Protein AF-A0A259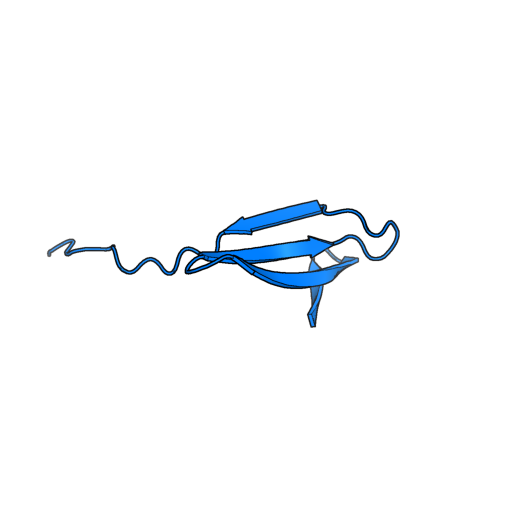RL30-F1 (afdb_monomer)

Structure (mmCIF, N/CA/C/O backbone):
data_AF-A0A259RL30-F1
#
_entry.id   AF-A0A259RL30-F1
#
loop_
_atom_site.group_PDB
_atom_site.id
_atom_site.type_symbol
_atom_site.label_atom_id
_atom_site.label_alt_id
_atom_site.label_comp_id
_atom_site.label_asym_id
_atom_site.label_entity_id
_atom_site.label_seq_id
_atom_site.pdbx_PDB_ins_code
_atom_site.Cartn_x
_atom_site.Cartn_y
_atom_site.Cartn_z
_atom_site.occupancy
_atom_site.B_iso_or_equiv
_atom_site.auth_seq_id
_atom_site.auth_comp_id
_atom_site.auth_asym_id
_atom_site.auth_atom_id
_atom_site.pdbx_PDB_model_num
ATOM 1 N N . GLU A 1 1 ? -6.538 -2.228 -7.151 1.00 70.00 1 GLU A N 1
ATOM 2 C CA . GLU A 1 1 ? -6.574 -2.610 -8.591 1.00 70.00 1 GLU A CA 1
ATOM 3 C C . GLU A 1 1 ? -5.143 -2.709 -9.143 1.00 70.00 1 GLU A C 1
ATOM 5 O O . GLU A 1 1 ? -4.215 -2.688 -8.342 1.00 70.00 1 GLU A O 1
ATOM 10 N N . VAL A 1 2 ? -4.922 -2.891 -10.456 1.00 72.81 2 VAL A N 1
ATOM 11 C CA . VAL A 1 2 ? -3.563 -2.810 -11.043 1.00 72.81 2 VAL A CA 1
ATOM 12 C C . VAL A 1 2 ? -3.364 -1.425 -11.642 1.00 72.81 2 VAL A C 1
ATOM 14 O O . VAL A 1 2 ? -4.027 -1.081 -12.618 1.00 72.81 2 VAL A O 1
ATOM 17 N N . GLU A 1 3 ? -2.421 -0.664 -11.095 1.00 73.19 3 GLU A N 1
ATOM 18 C CA . GLU A 1 3 ? -2.052 0.661 -11.594 1.00 73.19 3 GLU A CA 1
ATOM 19 C C . GLU A 1 3 ? -0.659 0.643 -12.235 1.00 73.19 3 GLU A C 1
ATOM 21 O O . GLU A 1 3 ? 0.183 -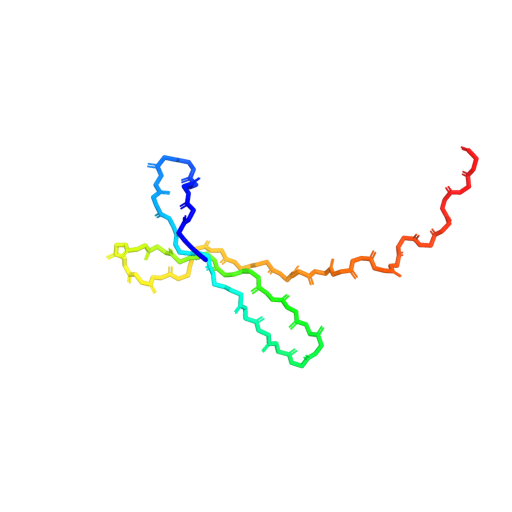0.197 -11.920 1.00 73.19 3 GLU A O 1
ATOM 26 N N . GLN A 1 4 ? -0.390 1.575 -13.153 1.00 68.62 4 GLN A N 1
ATOM 27 C CA . GLN A 1 4 ? 0.950 1.765 -13.713 1.00 68.62 4 GLN A CA 1
ATOM 28 C C . GLN A 1 4 ? 1.642 2.928 -13.004 1.00 68.62 4 GLN A C 1
ATOM 30 O O . GLN A 1 4 ? 1.257 4.082 -13.177 1.00 68.62 4 GLN A O 1
ATOM 35 N N . HIS A 1 5 ? 2.695 2.640 -12.242 1.00 64.81 5 HIS A N 1
ATOM 36 C CA . HIS A 1 5 ? 3.505 3.651 -11.566 1.00 64.81 5 HIS A CA 1
ATOM 37 C C . HIS A 1 5 ? 4.909 3.671 -12.182 1.00 64.81 5 HIS A C 1
ATOM 39 O O . HIS A 1 5 ? 5.593 2.649 -12.224 1.00 64.81 5 HIS A O 1
ATOM 45 N N . ALA A 1 6 ? 5.330 4.821 -12.722 1.00 66.69 6 ALA A N 1
ATOM 46 C CA . ALA A 1 6 ? 6.631 5.002 -13.386 1.00 66.69 6 ALA A CA 1
ATOM 47 C C . ALA A 1 6 ? 6.964 3.946 -14.475 1.00 66.69 6 ALA A C 1
ATOM 49 O O . ALA A 1 6 ? 8.112 3.526 -14.621 1.00 66.69 6 ALA A O 1
ATOM 50 N N . GLY A 1 7 ? 5.959 3.499 -15.241 1.00 72.06 7 GLY A N 1
ATOM 51 C CA . GLY A 1 7 ? 6.128 2.510 -16.316 1.00 72.06 7 GLY A CA 1
AT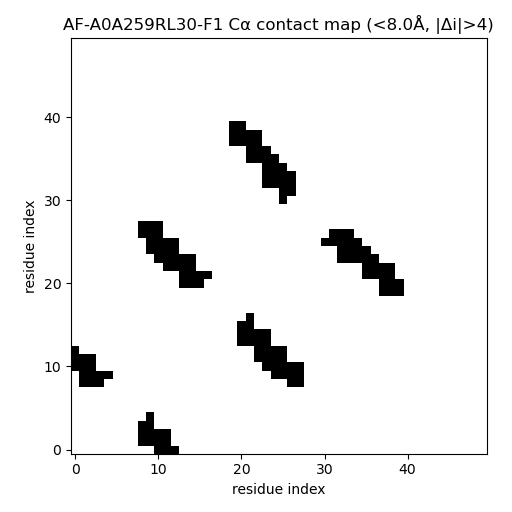OM 52 C C . GLY A 1 7 ? 6.195 1.051 -15.850 1.00 72.06 7 GLY A C 1
ATOM 53 O O . GLY A 1 7 ? 6.524 0.174 -16.648 1.00 72.06 7 GLY A O 1
ATOM 54 N N . LYS A 1 8 ? 5.886 0.775 -14.576 1.00 73.00 8 LYS A N 1
ATOM 55 C CA . LYS A 1 8 ? 5.772 -0.578 -14.022 1.00 73.00 8 LYS A CA 1
ATOM 56 C C . LYS A 1 8 ? 4.369 -0.815 -13.480 1.00 73.00 8 LYS A C 1
ATOM 58 O O . LYS A 1 8 ? 3.792 0.071 -12.854 1.00 73.00 8 LYS A O 1
ATOM 63 N N . ALA A 1 9 ? 3.831 -2.009 -13.717 1.00 80.81 9 ALA A N 1
ATOM 64 C CA . ALA A 1 9 ? 2.604 -2.436 -13.060 1.00 80.81 9 ALA A CA 1
ATOM 65 C C . ALA A 1 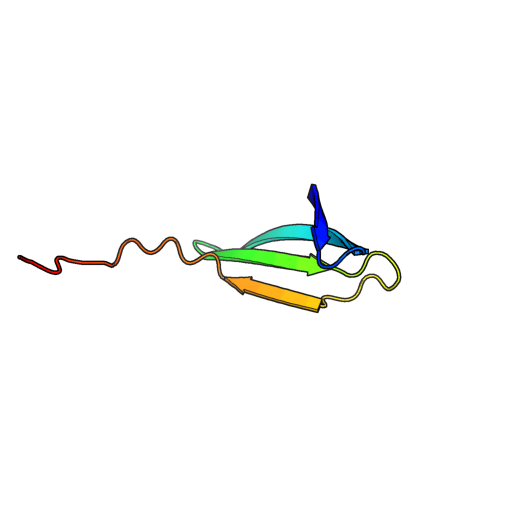9 ? 2.864 -2.555 -11.553 1.00 80.81 9 ALA A C 1
ATOM 67 O O . ALA A 1 9 ? 3.898 -3.080 -11.143 1.00 80.81 9 ALA A O 1
ATOM 68 N N . VAL A 1 10 ? 1.947 -2.054 -10.742 1.00 86.25 10 VAL A N 1
ATOM 69 C CA . VAL A 1 10 ? 1.937 -2.205 -9.288 1.00 86.25 10 VAL A CA 1
ATOM 70 C C . VAL A 1 10 ? 0.540 -2.629 -8.872 1.00 86.25 10 VAL A C 1
ATOM 72 O O . VAL A 1 10 ? -0.452 -2.210 -9.473 1.00 86.25 10 VAL A O 1
ATOM 75 N N . TYR A 1 11 ? 0.457 -3.487 -7.862 1.00 86.62 11 TYR A N 1
ATOM 76 C CA . TYR A 1 11 ? -0.825 -3.746 -7.225 1.00 86.62 11 TYR A CA 1
ATOM 77 C C . TYR A 1 11 ? -1.070 -2.656 -6.204 1.00 86.62 11 TYR A C 1
ATOM 79 O O . TYR A 1 11 ? -0.219 -2.424 -5.347 1.00 86.62 11 TYR A O 1
ATOM 87 N N . ASP A 1 12 ? -2.225 -2.022 -6.311 1.00 86.62 12 ASP A N 1
ATOM 88 C CA . ASP A 1 12 ? -2.732 -1.135 -5.284 1.00 86.62 12 ASP A CA 1
ATOM 89 C C . ASP A 1 12 ? -3.768 -1.899 -4.450 1.00 86.62 12 ASP A C 1
ATOM 91 O O . ASP A 1 12 ? -4.716 -2.490 -4.997 1.00 86.62 12 ASP A O 1
ATOM 95 N N . VAL A 1 13 ? -3.506 -1.986 -3.147 1.00 89.50 13 VAL A N 1
ATOM 96 C CA . VAL A 1 13 ? -4.299 -2.733 -2.173 1.00 89.50 13 VAL A CA 1
ATOM 97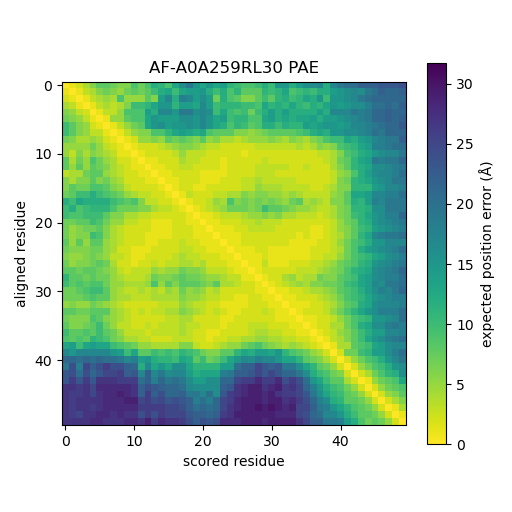 C C . VAL A 1 13 ? -4.725 -1.789 -1.061 1.00 89.50 13 VAL A C 1
ATOM 99 O O . VAL A 1 13 ? -3.891 -1.331 -0.283 1.00 89.50 13 VAL A O 1
ATOM 102 N N . GLU A 1 14 ? -6.032 -1.588 -0.945 1.00 90.94 14 GLU A N 1
ATOM 103 C CA . GLU A 1 14 ? -6.646 -0.855 0.156 1.00 90.94 14 GLU A CA 1
ATOM 104 C C . GLU A 1 14 ? -6.750 -1.761 1.394 1.00 90.94 14 GLU A C 1
ATOM 106 O O . GLU A 1 14 ? -7.336 -2.851 1.358 1.00 90.94 14 GLU A O 1
ATOM 111 N N . VAL A 1 15 ? -6.154 -1.329 2.503 1.00 90.88 15 VAL A N 1
ATOM 112 C CA . VAL A 1 15 ? -6.169 -2.038 3.784 1.00 90.88 15 VAL A CA 1
ATOM 113 C C . VAL A 1 15 ? -6.903 -1.198 4.817 1.00 90.88 15 VAL A C 1
ATOM 115 O O . VAL A 1 15 ? -6.451 -0.124 5.198 1.00 90.88 15 VAL A O 1
ATOM 118 N N . VAL A 1 16 ? -8.009 -1.726 5.340 1.00 89.50 16 VAL A N 1
ATOM 119 C CA . VAL A 1 16 ? -8.798 -1.061 6.383 1.00 89.50 16 VAL A CA 1
ATOM 120 C C . VAL A 1 16 ? -8.432 -1.614 7.758 1.00 89.50 16 VAL A C 1
ATOM 122 O O . VAL A 1 16 ? -8.525 -2.820 8.010 1.00 89.50 16 VAL A O 1
ATOM 125 N N . LYS A 1 17 ? -8.048 -0.727 8.680 1.00 85.56 17 LYS A N 1
ATOM 126 C CA . LYS A 1 17 ? -7.760 -1.054 10.080 1.00 85.56 17 LYS A CA 1
ATOM 127 C C . LYS A 1 17 ? -8.561 -0.146 11.011 1.00 85.56 17 LYS A C 1
ATOM 129 O O . LYS A 1 17 ? -8.155 0.966 11.343 1.00 85.56 17 LYS A O 1
ATOM 134 N N . GLY A 1 18 ? -9.692 -0.654 11.494 1.00 87.62 18 GLY A N 1
ATOM 135 C CA . GLY A 1 18 ? -10.606 0.137 12.318 1.00 87.62 18 GLY A CA 1
ATOM 136 C C . GLY A 1 18 ? -11.223 1.266 11.492 1.00 87.62 18 GLY A C 1
ATOM 137 O O . GLY A 1 18 ? -11.940 0.983 10.542 1.00 87.62 18 GLY A O 1
ATOM 138 N N . ALA A 1 19 ? -10.938 2.517 11.860 1.00 85.31 19 ALA A N 1
ATOM 139 C CA . ALA A 1 19 ? -11.380 3.710 11.129 1.00 85.31 19 ALA A CA 1
ATOM 140 C C . ALA A 1 19 ? -10.329 4.256 10.142 1.00 85.31 19 ALA A C 1
ATOM 142 O O . ALA A 1 19 ? -10.575 5.266 9.495 1.00 85.31 19 ALA A O 1
ATOM 143 N N . GLN A 1 20 ? -9.153 3.629 10.063 1.00 85.44 20 GLN A N 1
ATOM 144 C CA . G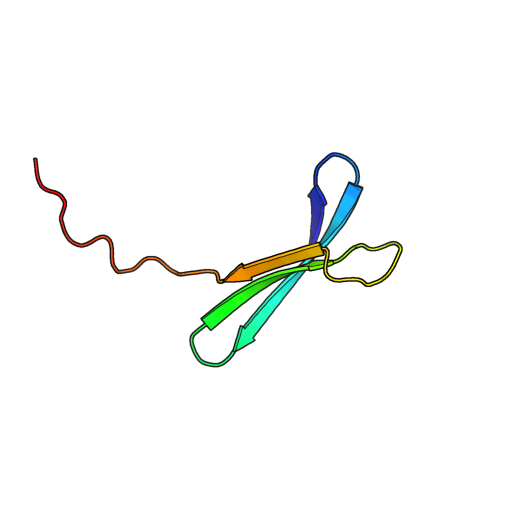LN A 1 20 ? -8.063 4.058 9.190 1.00 85.44 20 GLN A CA 1
ATOM 145 C C . GLN A 1 20 ? -8.057 3.223 7.911 1.00 85.44 20 GLN A C 1
ATOM 147 O O . GLN A 1 20 ? -8.235 2.001 7.974 1.00 85.44 20 GLN A O 1
ATOM 152 N N . VAL A 1 21 ? -7.809 3.870 6.779 1.00 89.88 21 VAL A N 1
ATOM 153 C CA . VAL A 1 21 ? -7.631 3.234 5.471 1.00 89.88 21 VAL A CA 1
ATOM 154 C C . VAL A 1 21 ? -6.186 3.459 5.034 1.00 89.88 21 VAL A C 1
ATOM 156 O O . VAL A 1 21 ? -5.600 4.494 5.335 1.00 89.88 21 VAL A O 1
ATOM 159 N N . PHE A 1 22 ? -5.574 2.462 4.404 1.00 90.06 22 PHE A N 1
ATOM 160 C CA . PHE A 1 22 ? -4.199 2.530 3.924 1.00 90.06 22 PHE A CA 1
ATOM 161 C C . PHE A 1 22 ? -4.120 2.038 2.488 1.00 90.06 22 PHE A C 1
ATOM 163 O O . PHE A 1 22 ? -4.502 0.901 2.213 1.00 90.06 22 PHE A O 1
ATOM 170 N N . ASP A 1 23 ? -3.506 2.831 1.625 1.00 90.00 23 ASP A N 1
ATOM 171 C CA . ASP A 1 23 ? -3.110 2.404 0.292 1.00 90.00 23 ASP A CA 1
ATOM 172 C C . ASP A 1 23 ? -1.751 1.722 0.370 1.00 90.00 23 ASP A C 1
ATOM 174 O O . ASP A 1 23 ? -0.756 2.301 0.828 1.00 90.00 23 ASP A O 1
ATOM 178 N N . VAL A 1 24 ? -1.689 0.471 -0.072 1.00 91.69 24 VAL A N 1
ATOM 179 C CA . VAL A 1 24 ? -0.466 -0.329 -0.082 1.00 91.69 24 VAL A CA 1
ATOM 180 C C . VAL A 1 24 ? -0.112 -0.680 -1.516 1.00 91.69 24 VAL A C 1
ATOM 182 O O . VAL A 1 24 ? -0.824 -1.425 -2.188 1.00 91.69 24 VAL A O 1
ATOM 185 N N . LYS A 1 25 ? 1.049 -0.201 -1.969 1.00 90.38 25 LYS A N 1
ATOM 186 C CA . LYS A 1 25 ? 1.586 -0.529 -3.291 1.00 90.38 25 LYS A CA 1
ATOM 187 C C . LYS A 1 25 ? 2.517 -1.727 -3.188 1.00 90.38 25 LYS A C 1
ATOM 189 O O . LYS A 1 25 ? 3.480 -1.713 -2.413 1.00 90.38 25 LYS A O 1
ATOM 194 N N . ILE A 1 26 ? 2.257 -2.750 -3.995 1.00 90.44 26 ILE A N 1
ATOM 195 C CA . ILE A 1 26 ? 2.996 -4.015 -3.994 1.00 90.44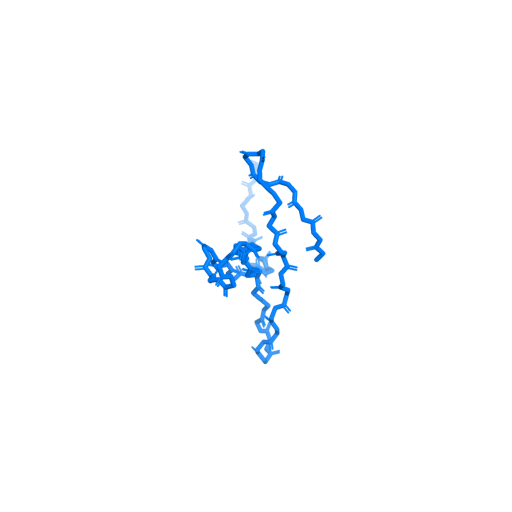 26 ILE A CA 1
ATOM 196 C C . ILE A 1 26 ? 3.652 -4.238 -5.359 1.00 90.44 26 ILE A C 1
ATOM 198 O O . ILE A 1 26 ? 3.019 -4.099 -6.409 1.00 90.44 26 ILE A O 1
ATOM 202 N N . SER A 1 27 ? 4.931 -4.620 -5.331 1.00 88.81 27 SER A N 1
ATOM 203 C CA . SER A 1 27 ? 5.677 -5.046 -6.515 1.00 88.81 27 SER A CA 1
ATOM 204 C C . SER A 1 27 ? 5.111 -6.368 -7.044 1.00 88.81 27 SER A C 1
ATOM 206 O O . SER A 1 27 ? 5.130 -7.361 -6.310 1.00 88.81 27 SER A O 1
ATOM 208 N N . PRO A 1 28 ? 4.649 -6.437 -8.304 1.00 85.44 28 PRO A N 1
ATOM 209 C CA . PRO A 1 28 ? 4.082 -7.665 -8.848 1.00 85.44 28 PRO A CA 1
ATOM 210 C C . PRO A 1 28 ? 5.134 -8.758 -9.047 1.00 85.44 28 PRO A C 1
ATOM 212 O O . PRO A 1 28 ? 4.797 -9.936 -9.008 1.00 85.44 28 PRO A O 1
ATOM 215 N N . ASP A 1 29 ? 6.401 -8.376 -9.226 1.00 87.50 29 ASP A N 1
ATOM 216 C CA . ASP A 1 29 ? 7.498 -9.307 -9.497 1.00 87.50 29 ASP A CA 1
ATOM 217 C C . ASP A 1 29 ? 7.946 -10.059 -8.237 1.00 87.50 29 ASP A C 1
ATOM 219 O O . ASP A 1 29 ? 8.398 -11.200 -8.308 1.00 87.50 29 ASP A O 1
ATOM 223 N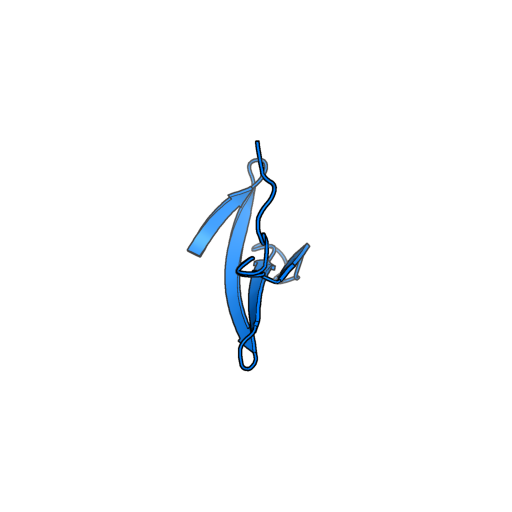 N . GLN A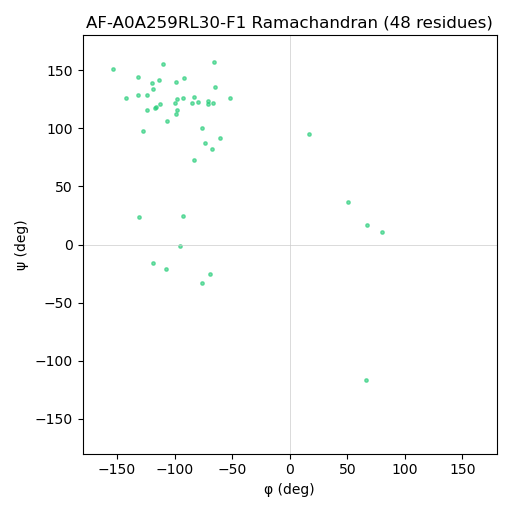 1 30 ? 7.863 -9.403 -7.075 1.00 87.25 30 GLN A N 1
ATOM 224 C CA . GLN A 1 30 ? 8.429 -9.905 -5.817 1.00 87.25 30 GLN A CA 1
ATOM 225 C C . GLN A 1 30 ? 7.381 -10.142 -4.724 1.00 87.25 30 GLN A C 1
ATOM 227 O O . GLN A 1 30 ? 7.688 -10.799 -3.731 1.00 87.25 30 GLN A O 1
ATOM 232 N N . GLY A 1 31 ? 6.170 -9.594 -4.866 1.00 87.31 31 GLY A N 1
ATOM 233 C CA . GLY A 1 31 ? 5.148 -9.605 -3.815 1.00 87.31 31 GLY A CA 1
ATOM 234 C C . GLY A 1 31 ? 5.513 -8.752 -2.594 1.00 87.31 31 GLY A C 1
ATOM 235 O O . GLY A 1 31 ? 4.945 -8.934 -1.521 1.00 87.31 31 GLY A O 1
ATOM 236 N N . THR A 1 32 ? 6.482 -7.844 -2.727 1.00 90.81 32 THR A N 1
ATOM 237 C CA . THR A 1 32 ? 6.966 -6.984 -1.643 1.00 90.81 32 THR A CA 1
ATOM 238 C C . THR A 1 32 ? 6.219 -5.655 -1.616 1.00 90.81 32 THR A C 1
ATOM 240 O O . THR A 1 32 ? 5.905 -5.084 -2.661 1.00 90.81 32 THR A O 1
ATOM 243 N N . VAL A 1 33 ? 5.958 -5.138 -0.413 1.00 90.50 33 VAL A N 1
ATOM 244 C CA . VAL A 1 33 ? 5.412 -3.788 -0.232 1.00 90.50 33 VAL A CA 1
ATOM 245 C C . VAL A 1 33 ? 6.494 -2.770 -0.580 1.00 90.50 33 VAL A C 1
ATOM 247 O O . VAL A 1 33 ? 7.580 -2.798 -0.001 1.00 90.50 33 VAL A O 1
ATOM 250 N N . ILE A 1 34 ? 6.195 -1.881 -1.525 1.00 90.44 34 ILE A N 1
ATOM 251 C CA . ILE A 1 34 ? 7.108 -0.820 -1.976 1.00 90.44 34 ILE A CA 1
ATOM 252 C C . ILE A 1 34 ? 6.679 0.569 -1.496 1.00 90.44 34 ILE A C 1
ATOM 254 O O . ILE A 1 34 ? 7.516 1.465 -1.424 1.00 90.44 34 ILE A O 1
ATOM 258 N N . ALA A 1 35 ? 5.405 0.745 -1.133 1.00 89.06 35 ALA A N 1
ATOM 259 C CA . ALA A 1 35 ? 4.901 1.937 -0.461 1.00 89.06 35 ALA A CA 1
ATOM 260 C C . ALA A 1 35 ? 3.662 1.599 0.376 1.00 89.06 35 ALA A C 1
ATOM 262 O O . ALA A 1 35 ? 2.905 0.690 0.032 1.00 89.06 35 ALA A O 1
ATOM 263 N N . SER A 1 36 ? 3.457 2.348 1.455 1.00 90.00 36 SER A N 1
ATOM 264 C CA . SER A 1 36 ? 2.210 2.353 2.213 1.00 90.00 36 SER A CA 1
ATOM 265 C C . SER A 1 36 ? 1.921 3.776 2.665 1.00 90.00 36 SER A C 1
ATOM 267 O O . SER A 1 36 ? 2.780 4.406 3.287 1.00 90.00 36 SER A O 1
ATOM 269 N N . THR A 1 37 ? 0.732 4.264 2.335 1.00 89.62 37 THR A N 1
ATOM 270 C CA . THR A 1 37 ? 0.256 5.596 2.700 1.00 89.62 37 THR A CA 1
ATOM 271 C C . THR A 1 37 ? -1.052 5.430 3.454 1.00 89.62 37 THR A C 1
ATOM 273 O O . THR A 1 37 ? -1.933 4.713 3.003 1.00 89.62 37 THR A O 1
ATOM 276 N N . GLU A 1 38 ? -1.165 6.044 4.628 1.00 87.31 38 GLU A N 1
ATOM 277 C CA . GLU A 1 38 ? -2.453 6.147 5.315 1.00 87.31 38 GLU A CA 1
ATOM 278 C C . GLU A 1 38 ? -3.317 7.134 4.534 1.00 87.31 38 GLU A C 1
ATOM 280 O O . GLU A 1 38 ? -2.917 8.292 4.374 1.00 87.31 38 GLU A O 1
ATOM 285 N N . ASP A 1 39 ? -4.470 6.677 4.055 1.00 80.88 39 ASP A N 1
ATOM 286 C CA . ASP A 1 39 ? -5.491 7.551 3.500 1.00 80.88 39 ASP A CA 1
ATOM 287 C C . ASP A 1 39 ? -6.151 8.284 4.669 1.00 80.88 39 ASP A C 1
ATOM 289 O O . ASP A 1 39 ? -7.097 7.828 5.326 1.00 80.88 39 ASP A O 1
ATOM 293 N N . ARG A 1 40 ? -5.532 9.412 5.019 1.00 73.31 40 ARG A N 1
ATOM 294 C CA . ARG A 1 40 ? -6.117 10.372 5.939 1.00 73.31 40 ARG A CA 1
ATOM 295 C C . ARG A 1 40 ? -7.165 11.123 5.149 1.00 73.31 40 ARG A C 1
ATOM 297 O O . ARG A 1 40 ? -6.843 12.061 4.428 1.00 73.31 40 ARG A O 1
ATOM 304 N N . ASN A 1 41 ? -8.416 10.725 5.341 1.00 59.97 41 ASN A N 1
ATOM 305 C CA . ASN A 1 41 ? -9.547 11.574 5.018 1.00 59.97 41 ASN A CA 1
ATOM 306 C C . ASN A 1 41 ? -9.415 12.836 5.880 1.00 59.97 41 ASN A C 1
ATOM 308 O O . ASN A 1 41 ? -9.821 12.841 7.044 1.00 59.97 41 ASN A O 1
ATOM 312 N N . ASP A 1 42 ? -8.750 13.851 5.333 1.00 60.16 42 ASP A N 1
ATOM 313 C CA . ASP A 1 42 ? -8.483 15.127 5.979 1.00 60.16 42 ASP A CA 1
ATOM 314 C C . ASP A 1 42 ? -9.820 15.861 6.143 1.00 60.16 42 ASP A C 1
ATOM 316 O O . ASP A 1 42 ? -10.267 16.643 5.311 1.00 60.16 42 ASP A O 1
ATOM 320 N N . HIS A 1 43 ? -10.538 15.493 7.198 1.00 55.19 43 HIS A N 1
ATOM 321 C CA . HIS A 1 43 ? -11.715 16.191 7.697 1.00 55.19 43 HIS A CA 1
ATOM 322 C C . HIS A 1 43 ? -11.319 17.200 8.787 1.00 55.19 43 HIS A C 1
ATOM 324 O O . HIS A 1 43 ? -12.153 17.563 9.612 1.00 55.19 43 HIS A O 1
ATOM 330 N N . ASP A 1 44 ? -10.064 17.661 8.773 1.00 56.47 44 ASP A N 1
ATOM 331 C CA . ASP A 1 44 ? -9.525 18.619 9.738 1.00 56.47 44 ASP A CA 1
ATOM 332 C C . ASP A 1 44 ? -8.777 19.803 9.087 1.00 56.47 44 ASP A C 1
ATOM 334 O O . ASP A 1 44 ? -8.028 20.498 9.770 1.00 56.47 44 ASP A O 1
ATOM 338 N N . ASP A 1 45 ? -9.060 20.151 7.821 1.00 55.41 45 ASP A N 1
ATOM 339 C CA . ASP A 1 45 ? -8.834 21.534 7.356 1.00 55.41 45 ASP A CA 1
ATOM 340 C C . ASP A 1 45 ? -10.035 22.407 7.749 1.00 55.41 45 ASP A C 1
ATOM 342 O O . ASP A 1 45 ? -10.933 22.768 6.983 1.00 55.41 45 ASP A O 1
ATOM 346 N N . HIS A 1 46 ? -10.053 22.654 9.054 1.00 56.22 46 HIS A N 1
ATOM 347 C CA . HIS A 1 46 ? -10.721 23.746 9.732 1.00 56.22 46 HIS A CA 1
ATOM 348 C C . HIS A 1 46 ? -10.310 25.073 9.063 1.00 56.22 46 HIS A C 1
ATOM 350 O O . HIS A 1 46 ? -9.121 25.359 8.961 1.00 56.22 46 HIS A O 1
ATOM 356 N N . ASP A 1 47 ? -11.298 25.868 8.641 1.00 55.66 47 ASP A N 1
ATOM 357 C CA . ASP A 1 47 ? -11.234 27.320 8.418 1.00 55.66 47 ASP A CA 1
ATOM 358 C C . ASP A 1 47 ? -9.823 27.942 8.316 1.00 55.66 47 ASP A C 1
ATOM 360 O O . ASP A 1 47 ? -9.256 28.399 9.314 1.00 55.66 47 ASP A O 1
ATOM 364 N N . GLN A 1 48 ? -9.305 28.099 7.096 1.00 55.19 48 GLN A N 1
ATOM 365 C CA . GLN A 1 48 ? -8.455 29.253 6.804 1.00 55.19 48 GLN A CA 1
ATOM 366 C C . GLN A 1 48 ? -9.231 30.246 5.943 1.00 55.19 48 GLN A C 1
ATOM 368 O O . GLN A 1 48 ? -9.548 30.019 4.778 1.00 55.19 48 GLN A O 1
ATOM 373 N N . GLN A 1 49 ? -9.595 31.307 6.655 1.00 50.38 49 GLN A N 1
ATOM 374 C CA . GLN A 1 49 ? -10.331 32.499 6.281 1.00 50.38 49 GLN A CA 1
ATOM 375 C C . GLN A 1 49 ? -9.552 33.374 5.280 1.00 50.38 49 GLN A C 1
ATOM 377 O O . GLN A 1 49 ? -8.321 33.361 5.279 1.00 50.38 49 GLN A O 1
ATOM 382 N N . ASP A 1 50 ? -10.341 34.177 4.551 1.00 53.12 50 ASP A N 1
ATOM 383 C CA . ASP A 1 50 ? -10.035 35.348 3.697 1.00 53.12 50 ASP A CA 1
ATOM 384 C C . ASP A 1 50 ? -9.429 35.138 2.293 1.00 53.12 50 ASP A C 1
ATOM 386 O O . ASP A 1 50 ? -8.206 34.919 2.141 1.00 53.12 50 ASP A O 1
#

Mean predicted aligned error: 9.41 Å

Solvent-accessible surface area (backbone atoms only — not comparable to full-atom values): 3267 Å² total; per-residue (Å²): 91,84,45,76,57,96,91,37,72,28,37,45,43,82,45,77,59,92,94,45,38,27,45,32,34,26,39,74,92,75,74,43,79,77,46,75,43,73,55,71,81,76,86,72,82,68,84,85,81,136

Sequence (50 aa):
EVEQHAGKAVYDVEVVKGAQVFDVKISPDQGTVIASTEDRNDHDDHDQQD

pLDDT: mean 78.49, std 13.42, range [50.38, 91.69]

Radius of gyration: 14.78 Å; Cα contacts (8 Å, |Δi|>4): 75; chains: 1; bounding box: 20×45×29 Å

Foldseek 3Di:
DWDQDPNATWDWDWDDDPPKIKTWTAHPVPRDTPDIDIPPPCPPPDDDDD

Nearest PDB structures (foldseek):
  4exr-assembly1_A-2  TM=9.221E-01  e=1.394E-01  Clostridioides difficile 630
  5ib8-assembly2_65  TM=7.386E-01  e=9.675E-01  Thermus thermophilus HB8
  7msz-assembly1_O  TM=6.522E-01  e=9.089E-01  Mycobacterium tuberculosis H37Rv
  8xz3-assembly1_P  TM=6.489E-01  e=1.030E+00  Mycolicibacterium smegmatis MC2 155
  5t7v-assembly1_LR  TM=5.993E-01  e=1.167E+00  Staphylococcus aureus

Secondary structure (DSSP, 8-state):
-EEEETTEEEEEEEEEETTEEEEEEE-TTT--EEEEEEE-----------